Protein AF-A0A935K6J8-F1 (afdb_monomer_lite)

pLDDT: mean 78.69, std 8.82, range [51.66, 89.38]

Foldseek 3Di:
DWEKEKEFEDQAPPPPVPVVVVVVVVVCVVVVYHHPYYHYFHHDPPDPVGPSVVVVVVLCVVAVWDWDDDPDTIIMTTGDDD

Sequence (82 aa):
MNRVIIYARVSTKEQNVDMQLSDLKSYAELRRLNVVEVYIDYASGAKSDRVNYQNYLMMFAKEKPKLYWYGSLIVLLEVLRN

Radius of gyration: 12.41 Å; chains: 1; bounding box: 30×28×26 Å

S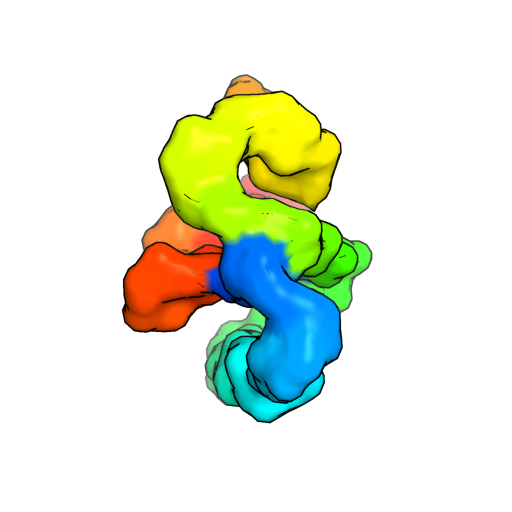econdary structure (DSSP, 8-state):
--EEEEEEEESSTTS-HHHHHHHHHHHHHHTT-EEEEEEEEES-TT-S--HHHHHHHHHHHHS-PEEEEETTTEEEEEE---

Structure (mmCIF, N/CA/C/O backbone):
data_AF-A0A935K6J8-F1
#
_entry.id   AF-A0A935K6J8-F1
#
loop_
_atom_site.group_PDB
_atom_site.id
_atom_site.type_symbol
_atom_site.label_atom_id
_atom_site.label_alt_id
_atom_site.label_comp_id
_atom_site.label_asym_id
_atom_site.label_entity_id
_atom_site.label_seq_id
_atom_site.pdbx_PDB_ins_code
_atom_site.Cartn_x
_atom_site.Cartn_y
_atom_site.Cartn_z
_atom_site.occupancy
_atom_site.B_iso_or_equiv
_atom_site.auth_seq_id
_atom_site.auth_comp_id
_atom_site.auth_asym_id
_atom_site.auth_atom_id
_atom_site.pdbx_PDB_model_num
ATOM 1 N N . MET A 1 1 ? -16.928 -0.429 13.243 1.00 64.88 1 MET A N 1
ATOM 2 C CA . MET A 1 1 ? -15.800 -1.235 12.728 1.00 64.88 1 MET A CA 1
ATOM 3 C C . MET A 1 1 ? -14.913 -0.310 11.918 1.00 64.88 1 MET A C 1
ATOM 5 O O . MET A 1 1 ? -15.454 0.405 11.080 1.00 64.88 1 MET A O 1
ATOM 9 N N . ASN A 1 2 ? -13.612 -0.251 12.204 1.00 81.88 2 ASN A N 1
ATOM 10 C CA . ASN A 1 2 ? -12.731 0.726 11.560 1.00 81.88 2 ASN A CA 1
ATOM 11 C C . ASN A 1 2 ? -12.408 0.263 10.139 1.00 81.88 2 ASN A C 1
ATOM 13 O O . ASN A 1 2 ? -12.155 -0.922 9.911 1.00 81.88 2 ASN A O 1
ATOM 17 N N . ARG A 1 3 ? -12.496 1.186 9.182 1.00 85.00 3 ARG A N 1
ATOM 18 C CA . ARG A 1 3 ? -12.260 0.908 7.765 1.00 85.00 3 ARG A CA 1
ATOM 19 C C . ARG A 1 3 ? -10.782 1.113 7.481 1.00 85.00 3 ARG A C 1
ATOM 21 O O . ARG A 1 3 ? -10.197 2.094 7.933 1.00 85.00 3 ARG A O 1
ATOM 28 N N . VAL A 1 4 ? -10.186 0.198 6.736 1.00 86.69 4 VAL A N 1
ATOM 29 C CA . VAL A 1 4 ? -8.785 0.290 6.341 1.00 86.69 4 VAL A CA 1
ATOM 30 C C . VAL A 1 4 ? -8.623 0.161 4.843 1.00 86.69 4 VAL A C 1
ATOM 32 O O . VAL A 1 4 ? -9.401 -0.510 4.167 1.00 86.69 4 VAL A O 1
ATOM 35 N N . ILE A 1 5 ? -7.572 0.789 4.346 1.00 87.12 5 ILE A N 1
ATOM 36 C CA . ILE A 1 5 ? -7.112 0.672 2.974 1.00 87.12 5 ILE A CA 1
ATOM 37 C C . ILE A 1 5 ? -5.717 0.083 3.017 1.00 87.12 5 ILE A C 1
ATOM 39 O O . ILE A 1 5 ? -4.892 0.452 3.855 1.00 87.12 5 ILE A O 1
ATOM 43 N N . ILE A 1 6 ? -5.457 -0.842 2.109 1.00 87.62 6 ILE A N 1
ATOM 44 C CA . ILE A 1 6 ? -4.126 -1.394 1.918 1.00 87.62 6 ILE A CA 1
ATOM 45 C C . ILE A 1 6 ? -3.494 -0.697 0.724 1.00 87.62 6 ILE A C 1
ATOM 47 O O . ILE A 1 6 ? -4.110 -0.593 -0.331 1.00 87.62 6 ILE A O 1
ATOM 51 N N . TYR A 1 7 ? -2.249 -0.268 0.882 1.00 87.31 7 TYR A N 1
ATOM 52 C CA . TYR A 1 7 ? -1.390 0.091 -0.232 1.00 87.31 7 TYR A CA 1
ATOM 53 C C . TYR A 1 7 ? -0.153 -0.813 -0.220 1.00 87.31 7 TYR A C 1
ATOM 55 O O . TYR A 1 7 ? 0.589 -0.865 0.763 1.00 87.31 7 TYR A O 1
ATOM 63 N N . ALA A 1 8 ? 0.078 -1.520 -1.321 1.00 86.38 8 ALA A N 1
ATOM 64 C CA . ALA A 1 8 ? 1.242 -2.371 -1.521 1.00 86.38 8 ALA A CA 1
ATOM 65 C C . ALA A 1 8 ? 2.018 -1.937 -2.768 1.00 86.38 8 ALA A C 1
ATOM 67 O O . ALA A 1 8 ? 1.450 -1.462 -3.753 1.00 86.38 8 ALA A O 1
ATOM 68 N N . ARG A 1 9 ? 3.338 -2.123 -2.743 1.00 85.25 9 ARG A N 1
ATOM 69 C CA . ARG A 1 9 ? 4.199 -1.869 -3.898 1.00 85.25 9 ARG A CA 1
ATOM 70 C C . ARG A 1 9 ? 5.160 -3.022 -4.118 1.00 85.25 9 ARG A C 1
ATOM 72 O O . ARG A 1 9 ? 5.868 -3.424 -3.204 1.00 85.25 9 ARG A O 1
ATOM 79 N N . VAL A 1 10 ? 5.316 -3.430 -5.367 1.00 82.62 10 VAL A N 1
ATOM 80 C CA . VAL A 1 10 ? 6.451 -4.244 -5.808 1.00 82.62 10 VAL A CA 1
ATOM 81 C C . VAL A 1 10 ? 7.201 -3.547 -6.933 1.00 82.62 10 VAL A C 1
ATOM 83 O O . VAL A 1 10 ? 6.648 -2.745 -7.679 1.00 82.62 10 VAL A O 1
ATOM 86 N N . SER A 1 11 ? 8.505 -3.786 -7.011 1.00 79.12 11 SER A N 1
ATOM 87 C CA . SER A 1 11 ? 9.375 -3.202 -8.033 1.00 79.12 11 SER A CA 1
ATOM 88 C C . SER A 1 11 ? 9.236 -3.907 -9.385 1.00 79.12 11 SER A C 1
ATOM 90 O O . SER A 1 11 ? 9.395 -3.245 -10.408 1.00 79.12 11 SER A O 1
ATOM 92 N N . THR A 1 12 ? 8.928 -5.208 -9.402 1.00 73.56 12 THR A N 1
ATOM 93 C CA . THR A 1 12 ? 8.674 -5.983 -10.629 1.00 73.56 12 THR A CA 1
ATOM 94 C C . THR A 1 12 ? 7.423 -6.851 -10.492 1.00 73.56 12 THR A C 1
ATOM 96 O O . THR A 1 12 ? 6.952 -7.108 -9.384 1.00 73.56 12 THR A O 1
ATOM 99 N N . LYS A 1 13 ? 6.861 -7.291 -11.624 1.00 66.50 13 LYS A N 1
ATOM 100 C CA . LYS A 1 13 ? 5.680 -8.169 -11.647 1.00 66.50 13 LYS A CA 1
ATOM 101 C C . LYS A 1 13 ? 5.984 -9.601 -11.206 1.00 66.50 13 LYS A C 1
ATOM 103 O O . LYS A 1 13 ? 5.058 -10.293 -10.806 1.00 66.50 13 LYS A O 1
ATOM 108 N N . GLU A 1 14 ? 7.246 -10.039 -11.254 1.00 68.44 14 GLU A N 1
ATOM 109 C CA . GLU A 1 14 ? 7.625 -11.372 -10.760 1.00 68.44 14 GLU A CA 1
ATOM 110 C C . GLU A 1 14 ? 7.698 -11.439 -9.227 1.00 68.44 14 GLU A C 1
ATOM 112 O O . GLU A 1 14 ? 7.742 -12.527 -8.655 1.00 68.44 14 GLU A O 1
ATOM 117 N N . GLN A 1 15 ? 7.712 -10.293 -8.538 1.00 66.62 15 GL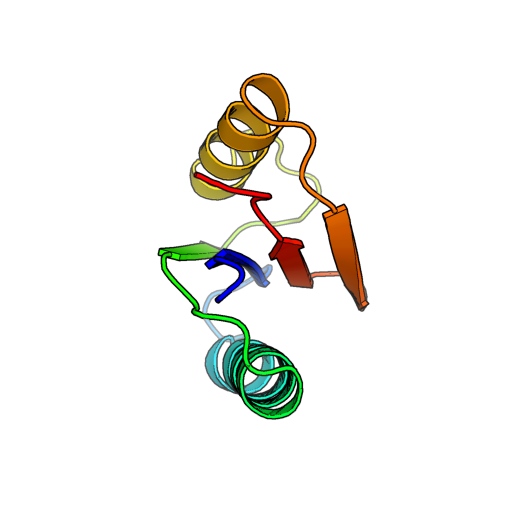N A N 1
ATOM 118 C CA . GLN A 1 15 ? 7.660 -10.273 -7.081 1.00 66.62 15 GLN A CA 1
ATOM 119 C C . GLN A 1 15 ? 6.254 -10.644 -6.606 1.00 66.62 15 GLN A C 1
ATOM 121 O O . GLN A 1 15 ? 5.261 -10.049 -7.024 1.00 66.62 15 GLN A O 1
ATOM 126 N N . ASN A 1 16 ? 6.180 -11.619 -5.700 1.00 71.69 16 ASN A N 1
ATOM 127 C CA . ASN A 1 16 ? 4.917 -12.140 -5.195 1.00 71.69 16 ASN A CA 1
ATOM 128 C C . ASN A 1 16 ? 4.242 -11.122 -4.255 1.00 71.69 16 ASN A C 1
ATOM 130 O O . ASN A 1 16 ? 4.535 -11.048 -3.060 1.00 71.69 16 ASN A O 1
ATOM 134 N N . VAL A 1 17 ? 3.347 -10.323 -4.835 1.00 74.88 17 VAL A N 1
ATOM 135 C CA . VAL A 1 17 ? 2.497 -9.357 -4.128 1.00 74.88 17 VAL A CA 1
ATOM 136 C C . VAL A 1 17 ? 1.483 -10.063 -3.226 1.00 74.88 17 VAL A C 1
ATOM 138 O O . VAL A 1 17 ? 1.105 -9.521 -2.191 1.00 74.88 17 VAL A O 1
ATOM 141 N N . ASP A 1 18 ? 1.073 -11.281 -3.580 1.00 77.56 18 ASP A N 1
ATOM 142 C CA . ASP A 1 18 ? -0.006 -11.996 -2.900 1.00 77.56 18 ASP A CA 1
ATOM 143 C C . ASP A 1 18 ? 0.388 -12.405 -1.482 1.00 77.56 18 ASP A C 1
ATOM 145 O O . ASP A 1 18 ? -0.413 -12.243 -0.563 1.00 77.56 18 ASP A O 1
ATOM 149 N N . MET A 1 19 ? 1.637 -12.840 -1.269 1.00 76.19 19 MET A N 1
ATOM 150 C CA . MET A 1 19 ? 2.152 -13.101 0.084 1.00 76.19 19 MET A CA 1
ATOM 151 C C . MET A 1 19 ? 2.138 -11.832 0.944 1.00 76.19 19 MET A C 1
ATOM 153 O O . MET A 1 19 ? 1.635 -11.845 2.063 1.00 76.19 19 MET A O 1
ATOM 157 N N . GLN A 1 20 ? 2.606 -10.710 0.391 1.00 74.31 20 GLN A N 1
ATOM 158 C CA . GLN A 1 20 ? 2.638 -9.423 1.094 1.00 74.31 20 GLN A CA 1
ATOM 159 C C . GLN A 1 20 ? 1.232 -8.925 1.459 1.00 74.31 20 GLN A C 1
ATOM 161 O O . GLN A 1 20 ? 1.003 -8.396 2.548 1.00 74.31 20 GLN A O 1
ATOM 166 N N . LEU A 1 21 ? 0.271 -9.108 0.552 1.00 83.75 21 LEU A N 1
ATOM 167 C CA . LEU A 1 21 ? -1.129 -8.779 0.799 1.00 83.75 21 LEU A CA 1
ATOM 168 C C . LEU A 1 21 ? -1.778 -9.731 1.805 1.00 83.75 21 LEU A C 1
ATOM 170 O O . LEU A 1 21 ? -2.623 -9.290 2.584 1.00 83.75 21 LEU A O 1
ATOM 174 N N . SER A 1 22 ? -1.406 -11.011 1.793 1.00 85.94 22 SER A N 1
ATOM 175 C CA . SER A 1 22 ? -1.920 -12.016 2.725 1.00 85.94 22 SER A CA 1
ATOM 176 C C . SER A 1 22 ? -1.583 -11.654 4.170 1.00 85.94 22 SER A C 1
ATOM 178 O O . SER A 1 22 ? -2.472 -11.668 5.026 1.00 85.94 22 SER A O 1
ATOM 180 N N . ASP A 1 23 ? -0.343 -11.240 4.437 1.00 83.94 23 ASP A N 1
ATOM 181 C CA . ASP A 1 23 ? 0.092 -10.839 5.780 1.00 83.94 23 ASP A CA 1
ATOM 182 C C . ASP A 1 23 ? -0.686 -9.620 6.287 1.00 83.94 23 ASP A C 1
ATOM 184 O O . ASP A 1 23 ? -1.162 -9.591 7.425 1.00 83.94 23 ASP A O 1
ATOM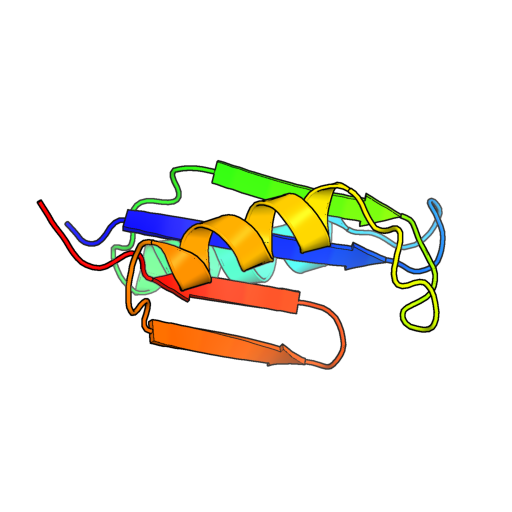 188 N N . LEU A 1 24 ? -0.897 -8.624 5.423 1.00 84.31 24 LEU A N 1
ATOM 189 C CA . LEU A 1 24 ? -1.685 -7.445 5.771 1.00 84.31 24 LEU A CA 1
ATOM 190 C C . LEU A 1 24 ? -3.162 -7.741 6.003 1.00 84.31 24 LEU A C 1
ATOM 192 O O . LEU A 1 24 ? -3.761 -7.176 6.919 1.00 84.31 24 LEU A O 1
ATOM 196 N N . LYS A 1 25 ? -3.764 -8.580 5.157 1.00 86.94 25 LYS A N 1
ATOM 197 C CA . LYS A 1 25 ? -5.161 -8.989 5.317 1.00 86.94 25 LYS A CA 1
ATOM 198 C C . LYS A 1 25 ? -5.335 -9.757 6.621 1.00 86.94 25 LYS A C 1
ATOM 200 O O . LYS A 1 25 ? -6.250 -9.442 7.374 1.00 86.94 25 LYS A O 1
ATOM 205 N N . SER A 1 26 ? -4.400 -10.654 6.933 1.00 88.50 26 SER A N 1
ATOM 206 C CA . SER A 1 26 ? -4.361 -11.380 8.206 1.00 88.50 26 SER A CA 1
ATOM 207 C C . SER A 1 26 ? -4.221 -10.417 9.388 1.00 88.50 26 SER A C 1
ATOM 209 O O . SER A 1 26 ? -4.954 -10.519 10.368 1.00 88.50 26 SER A O 1
ATOM 211 N N . TYR A 1 27 ? -3.337 -9.419 9.291 1.00 85.62 27 TYR A N 1
ATOM 212 C CA . TYR A 1 27 ? -3.214 -8.382 10.317 1.00 85.62 27 TYR A CA 1
ATOM 213 C C . TYR A 1 27 ? -4.518 -7.586 10.490 1.00 85.62 27 TYR A C 1
ATOM 215 O O . TYR A 1 27 ? -4.952 -7.353 11.620 1.00 85.62 27 TYR A O 1
ATOM 223 N N . ALA A 1 28 ? -5.159 -7.176 9.392 1.00 87.00 28 ALA A N 1
ATOM 224 C CA . ALA A 1 28 ? -6.427 -6.457 9.429 1.00 87.00 28 ALA A CA 1
ATOM 225 C C . ALA A 1 28 ? -7.533 -7.303 10.077 1.00 87.00 28 ALA A C 1
ATOM 227 O O . ALA A 1 28 ? -8.238 -6.810 10.959 1.00 87.00 28 ALA A O 1
ATOM 228 N N . GLU A 1 29 ? -7.627 -8.582 9.720 1.00 89.25 29 GLU A N 1
ATOM 229 C CA . GLU A 1 29 ? -8.573 -9.539 10.293 1.00 89.25 29 GLU A CA 1
ATOM 230 C C . GLU A 1 29 ? -8.360 -9.719 11.804 1.00 89.25 29 GLU A C 1
ATOM 232 O O . GLU A 1 29 ? -9.293 -9.523 12.587 1.00 89.25 29 GLU A O 1
ATOM 237 N N . LEU A 1 30 ? -7.119 -9.971 12.238 1.00 89.38 30 LEU A N 1
ATOM 238 C CA . LEU A 1 30 ? -6.755 -10.102 13.657 1.00 89.38 30 LEU A CA 1
ATOM 239 C C . LEU A 1 30 ? -7.101 -8.847 14.472 1.00 89.38 30 LEU A C 1
ATOM 241 O O . LEU A 1 30 ? -7.400 -8.927 15.666 1.00 89.38 30 LEU A O 1
ATOM 245 N N . ARG A 1 31 ? -7.068 -7.675 13.834 1.00 86.31 31 ARG A N 1
ATOM 246 C CA . ARG A 1 31 ? -7.421 -6.382 14.434 1.00 86.31 31 ARG A CA 1
ATOM 247 C C . ARG A 1 31 ? -8.892 -5.997 14.242 1.00 86.31 31 ARG A C 1
ATOM 249 O O . ARG A 1 31 ? -9.281 -4.923 14.699 1.00 86.31 31 ARG A O 1
ATOM 256 N N . ARG A 1 32 ? -9.711 -6.850 13.611 1.00 88.31 32 ARG A N 1
ATOM 257 C CA . ARG A 1 32 ? -11.123 -6.585 13.266 1.00 88.31 32 ARG A CA 1
ATOM 258 C C . ARG A 1 32 ? -11.302 -5.296 12.457 1.00 88.31 32 ARG A C 1
ATOM 260 O O . ARG A 1 32 ? -12.230 -4.515 12.684 1.00 88.31 32 ARG A O 1
ATOM 267 N N . LEU A 1 33 ? -10.378 -5.056 11.537 1.00 87.44 33 LEU A N 1
ATOM 268 C CA . LEU A 1 33 ? -10.403 -3.943 10.601 1.00 87.44 33 LEU A CA 1
ATOM 269 C C . LEU A 1 33 ? -11.107 -4.391 9.317 1.00 87.44 33 LEU A C 1
ATOM 271 O O . LEU A 1 33 ? -10.869 -5.486 8.815 1.00 87.44 33 LEU A O 1
ATOM 275 N N . ASN A 1 34 ? -11.975 -3.538 8.778 1.00 88.88 34 ASN A N 1
ATOM 276 C CA . ASN A 1 34 ? -12.672 -3.804 7.525 1.00 88.88 34 ASN A CA 1
ATOM 277 C C . ASN A 1 34 ? -11.842 -3.264 6.358 1.00 88.88 34 ASN A C 1
ATOM 279 O O . ASN A 1 34 ? -11.776 -2.047 6.180 1.00 88.88 34 ASN A O 1
ATOM 283 N N . VAL A 1 35 ? -11.205 -4.142 5.583 1.00 88.94 35 VAL A N 1
ATOM 284 C CA . VAL A 1 35 ? -10.472 -3.746 4.374 1.00 88.94 35 VAL A CA 1
ATOM 285 C C . VAL A 1 35 ? -11.478 -3.344 3.303 1.00 88.94 35 VAL A C 1
ATOM 287 O O . VAL A 1 35 ? -12.218 -4.185 2.803 1.00 88.94 35 VAL A O 1
ATOM 290 N N . VAL A 1 36 ? -11.515 -2.058 2.960 1.00 89.19 36 VAL A N 1
ATOM 291 C CA . VAL A 1 36 ? -12.492 -1.517 1.999 1.00 89.19 36 VAL A CA 1
ATOM 292 C C . VAL A 1 36 ? -11.910 -1.273 0.619 1.00 89.19 36 VAL A C 1
ATOM 294 O O . VAL A 1 36 ? -12.673 -1.158 -0.329 1.00 89.19 36 VAL A O 1
ATOM 297 N N . GLU A 1 37 ? -10.584 -1.194 0.511 1.00 88.00 37 GLU A N 1
ATOM 298 C CA . GLU A 1 37 ? -9.887 -0.944 -0.747 1.00 88.00 37 GLU A CA 1
ATOM 299 C C . GLU A 1 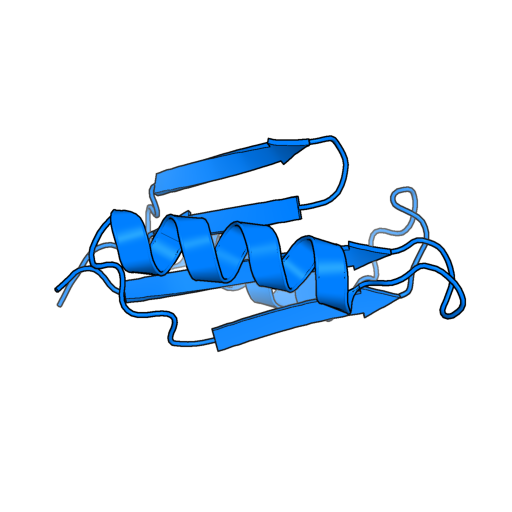37 ? -8.450 -1.480 -0.673 1.00 88.00 37 GLU A C 1
ATOM 301 O O . GLU A 1 37 ? -7.825 -1.467 0.398 1.00 88.00 37 GLU A O 1
ATOM 306 N N . VAL A 1 38 ? -7.924 -1.953 -1.805 1.00 88.00 38 VAL A N 1
ATOM 307 C CA . VAL A 1 38 ? -6.549 -2.456 -1.924 1.00 88.00 38 VAL A CA 1
ATOM 308 C C . VAL A 1 38 ? -5.906 -1.867 -3.175 1.00 88.00 38 VAL A C 1
ATOM 310 O O . VAL A 1 38 ? -6.291 -2.176 -4.298 1.00 88.00 38 VAL A O 1
ATOM 313 N N . TYR A 1 39 ? -4.878 -1.057 -2.970 1.00 87.81 39 TYR A N 1
ATOM 314 C CA . TYR A 1 39 ? -4.097 -0.407 -4.010 1.00 87.81 39 TYR A CA 1
ATOM 315 C C . TYR A 1 39 ? -2.744 -1.098 -4.180 1.00 87.81 39 TYR A C 1
ATOM 317 O O . TYR A 1 39 ? -2.056 -1.371 -3.196 1.00 87.81 39 TYR A O 1
ATOM 325 N N . ILE A 1 40 ? -2.346 -1.373 -5.425 1.00 87.25 40 ILE A N 1
ATOM 326 C CA . ILE A 1 40 ? -1.106 -2.100 -5.730 1.00 87.25 40 ILE A CA 1
ATOM 327 C C . ILE A 1 40 ? -0.346 -1.391 -6.848 1.00 87.25 40 ILE A C 1
ATOM 329 O O . ILE A 1 40 ? -0.869 -1.243 -7.950 1.00 87.25 40 ILE A O 1
ATOM 333 N N . ASP A 1 41 ? 0.899 -0.991 -6.602 1.00 87.00 41 ASP A N 1
ATOM 334 C CA . ASP A 1 41 ? 1.786 -0.463 -7.645 1.00 87.00 41 ASP A CA 1
ATOM 335 C C . ASP A 1 41 ? 2.889 -1.458 -8.026 1.00 87.00 41 ASP A C 1
ATOM 337 O O . ASP A 1 41 ? 3.602 -1.981 -7.168 1.00 87.00 41 ASP A O 1
ATOM 341 N N . TYR A 1 42 ? 3.086 -1.634 -9.335 1.00 86.44 42 TYR A N 1
ATOM 342 C CA . TYR A 1 42 ? 4.214 -2.363 -9.925 1.00 86.44 42 TYR A CA 1
ATOM 343 C C . TYR A 1 42 ? 5.215 -1.361 -10.496 1.00 86.44 42 TYR A C 1
ATOM 345 O O . TYR A 1 42 ? 5.236 -1.072 -11.693 1.00 86.44 42 TYR A O 1
ATOM 353 N N . ALA A 1 43 ? 6.006 -0.761 -9.618 1.00 84.69 43 ALA A N 1
ATOM 354 C CA . ALA A 1 43 ? 6.941 0.293 -9.973 1.00 84.69 43 ALA A CA 1
ATOM 355 C C . ALA A 1 43 ? 8.055 0.396 -8.936 1.00 84.69 43 ALA A C 1
ATOM 357 O O . ALA A 1 43 ? 7.846 0.118 -7.757 1.00 84.69 43 ALA A O 1
ATOM 358 N N . SER A 1 44 ? 9.231 0.871 -9.355 1.00 82.00 44 SER A N 1
ATOM 359 C CA . SER A 1 44 ? 10.310 1.248 -8.435 1.00 82.00 44 SER A CA 1
ATO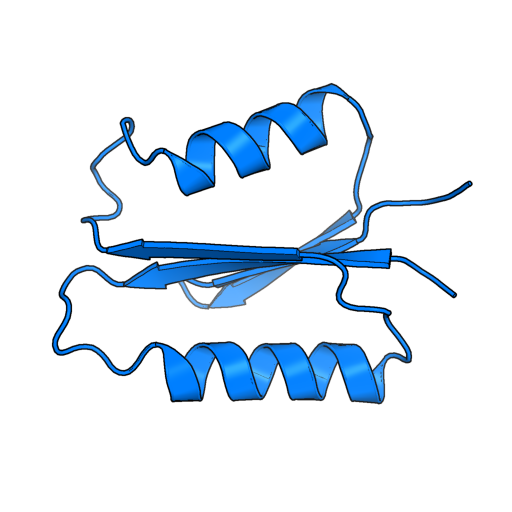M 360 C C . SER A 1 44 ? 9.842 2.298 -7.421 1.00 82.00 44 SER A C 1
ATOM 362 O O . SER A 1 44 ? 9.076 3.201 -7.752 1.00 82.00 44 SER A O 1
ATOM 364 N N . GLY A 1 45 ? 10.351 2.222 -6.189 1.00 76.31 45 GLY A N 1
ATOM 365 C CA . GLY A 1 45 ? 10.068 3.214 -5.146 1.00 76.31 45 GLY A CA 1
ATOM 366 C C . GLY A 1 45 ? 10.575 4.620 -5.484 1.00 76.31 45 GLY A C 1
ATOM 367 O O . GLY A 1 45 ? 10.026 5.593 -4.976 1.00 76.31 45 GLY A O 1
ATOM 368 N N . ALA A 1 46 ? 11.562 4.729 -6.381 1.00 81.31 46 ALA A N 1
ATOM 369 C CA . ALA A 1 46 ? 12.088 6.007 -6.863 1.00 81.31 46 ALA A CA 1
ATOM 370 C C . ALA A 1 46 ? 11.105 6.761 -7.777 1.00 81.31 46 ALA A C 1
ATOM 372 O O . ALA A 1 46 ? 11.262 7.958 -7.996 1.00 81.31 46 ALA A O 1
ATOM 373 N N . LYS A 1 47 ? 10.093 6.071 -8.317 1.00 82.31 47 LYS A N 1
ATOM 374 C CA . LYS A 1 47 ? 9.075 6.683 -9.167 1.00 82.31 47 LYS A CA 1
ATOM 375 C C . LYS A 1 47 ? 8.024 7.393 -8.320 1.00 82.31 47 LYS A C 1
ATOM 377 O O . LYS A 1 47 ? 7.500 6.818 -7.364 1.00 82.31 47 LYS A O 1
ATOM 382 N N . SER A 1 48 ? 7.706 8.634 -8.665 1.00 77.94 48 SER A N 1
ATOM 383 C CA . SER A 1 48 ? 6.665 9.435 -8.008 1.00 77.94 48 SER A CA 1
ATOM 384 C C . SER A 1 48 ? 5.323 9.394 -8.747 1.00 77.94 48 SER A C 1
ATOM 386 O O . SER A 1 48 ? 4.293 9.647 -8.132 1.00 77.94 48 SER A O 1
ATOM 388 N N . ASP A 1 49 ? 5.306 8.995 -10.019 1.00 83.00 49 ASP A N 1
ATOM 389 C CA . ASP A 1 49 ? 4.135 8.887 -10.908 1.00 83.00 49 ASP A CA 1
ATOM 390 C C . ASP A 1 49 ? 3.287 7.620 -10.677 1.00 83.00 49 ASP A C 1
ATOM 392 O O . ASP A 1 49 ? 2.464 7.227 -11.501 1.00 83.00 49 ASP A O 1
ATOM 396 N N . ARG A 1 50 ? 3.476 6.977 -9.526 1.00 87.50 50 ARG A N 1
ATOM 397 C CA . ARG A 1 50 ? 2.736 5.800 -9.077 1.00 87.50 50 ARG A CA 1
ATOM 398 C C . ARG A 1 50 ? 1.266 6.142 -8.836 1.00 87.50 50 ARG A C 1
ATOM 400 O O . ARG A 1 50 ? 0.934 6.754 -7.825 1.00 87.50 50 ARG A O 1
ATOM 407 N N . VAL A 1 51 ? 0.394 5.754 -9.765 1.00 87.50 51 VAL A N 1
ATOM 408 C CA . VAL A 1 51 ? -1.033 6.124 -9.769 1.00 87.50 51 VAL A CA 1
ATOM 409 C C . VAL A 1 51 ? -1.723 5.734 -8.463 1.00 87.50 51 VAL A C 1
ATOM 411 O O . VAL A 1 51 ? -2.433 6.542 -7.866 1.00 87.50 51 VAL A O 1
ATOM 414 N N . ASN A 1 52 ? -1.473 4.519 -7.981 1.00 88.50 52 ASN A N 1
ATOM 415 C CA . ASN A 1 52 ? -2.110 4.018 -6.771 1.00 88.50 52 ASN A CA 1
ATOM 416 C C . ASN A 1 52 ? -1.551 4.688 -5.510 1.00 88.50 52 ASN A C 1
ATOM 418 O O . ASN A 1 52 ? -2.312 4.992 -4.594 1.00 88.50 52 ASN A O 1
ATOM 422 N N . TYR A 1 53 ? -0.259 5.018 -5.494 1.00 84.31 53 TYR A N 1
ATOM 423 C CA . TYR A 1 53 ? 0.337 5.849 -4.450 1.00 84.31 53 TYR A CA 1
ATOM 424 C C . TYR A 1 53 ? -0.252 7.267 -4.422 1.00 84.31 53 TYR A C 1
ATOM 426 O O . TYR A 1 53 ? -0.513 7.795 -3.344 1.00 84.31 53 TYR A O 1
ATOM 434 N N . GLN A 1 54 ? -0.506 7.878 -5.583 1.00 85.75 54 GLN A N 1
ATOM 435 C CA . GLN A 1 54 ? -1.141 9.198 -5.667 1.00 85.75 54 GLN A CA 1
ATOM 436 C C . GLN A 1 54 ? -2.584 9.159 -5.148 1.00 85.75 54 GLN A C 1
ATOM 438 O O . GLN A 1 54 ? -2.955 9.984 -4.313 1.00 85.75 54 GLN A O 1
ATOM 443 N N . ASN A 1 55 ? -3.368 8.157 -5.557 1.00 82.88 55 ASN A N 1
ATOM 444 C CA . ASN A 1 55 ? -4.724 7.945 -5.041 1.00 82.88 55 ASN A CA 1
ATOM 445 C C . ASN A 1 55 ? -4.715 7.750 -3.520 1.00 82.88 55 ASN A C 1
ATOM 447 O O . ASN A 1 55 ? -5.479 8.403 -2.808 1.00 82.88 55 ASN A O 1
ATOM 451 N N . TYR A 1 56 ? -3.793 6.918 -3.025 1.00 79.62 56 TYR A N 1
ATOM 452 C CA . TYR A 1 56 ? -3.543 6.723 -1.601 1.00 79.62 56 TYR A CA 1
ATOM 453 C C . TYR A 1 56 ? -3.268 8.065 -0.904 1.00 79.62 56 TYR A C 1
ATOM 455 O O . TYR A 1 56 ? -3.997 8.403 0.023 1.00 79.62 56 TYR A O 1
ATOM 463 N N . LEU A 1 57 ? -2.317 8.881 -1.379 1.00 79.19 57 LEU A N 1
ATOM 464 C CA . LEU A 1 57 ? -1.981 10.182 -0.779 1.00 79.19 57 LEU A CA 1
ATOM 465 C C . LEU A 1 57 ? -3.160 11.166 -0.773 1.00 79.19 57 LEU A C 1
ATOM 467 O O . LEU A 1 57 ? -3.368 11.865 0.220 1.00 79.19 57 LEU A O 1
ATOM 471 N N . MET A 1 58 ? -3.963 11.206 -1.839 1.00 77.69 58 MET A N 1
ATOM 472 C CA . MET A 1 58 ? -5.154 12.062 -1.895 1.00 77.69 58 MET A CA 1
ATOM 473 C C . MET A 1 58 ? -6.182 11.705 -0.812 1.00 77.69 58 MET A C 1
ATOM 475 O O . MET A 1 58 ? -6.907 12.588 -0.350 1.00 77.69 58 MET A O 1
ATOM 479 N N . MET A 1 59 ? -6.235 10.449 -0.358 1.00 72.38 59 MET A N 1
ATOM 480 C CA . MET A 1 59 ? -7.096 10.060 0.763 1.00 72.38 59 MET A CA 1
ATOM 481 C C . MET A 1 59 ? -6.578 10.578 2.115 1.00 72.38 59 MET A C 1
ATOM 483 O O . MET A 1 59 ? -7.388 11.000 2.937 1.00 72.38 59 MET A O 1
ATOM 487 N N . PHE A 1 60 ? -5.255 10.657 2.325 1.00 69.06 60 PHE A N 1
ATOM 488 C CA . PHE A 1 60 ? -4.663 11.314 3.515 1.00 69.06 60 PHE A CA 1
ATOM 489 C C . PHE A 1 60 ? -4.842 12.822 3.518 1.00 69.06 60 PHE A C 1
ATOM 491 O O . PHE A 1 60 ? -4.764 13.452 4.565 1.00 69.06 60 PHE A O 1
ATOM 498 N N . ALA A 1 61 ? -4.992 13.439 2.350 1.00 69.31 61 ALA A N 1
ATOM 499 C CA . ALA A 1 61 ? -5.269 14.866 2.313 1.00 69.31 61 ALA A CA 1
ATOM 500 C C . ALA A 1 61 ? -6.691 15.163 2.820 1.00 69.31 61 ALA A C 1
ATOM 502 O O . ALA A 1 61 ? -6.937 16.234 3.371 1.00 69.31 61 ALA A O 1
ATOM 503 N N . LYS A 1 62 ? -7.624 14.219 2.632 1.00 68.44 62 LYS A N 1
ATOM 504 C CA . LYS A 1 62 ? -9.035 14.370 3.014 1.00 68.44 62 LYS A CA 1
ATOM 505 C C . LYS A 1 62 ? -9.307 13.976 4.458 1.00 68.44 62 LYS A C 1
ATOM 507 O O . LYS A 1 62 ? -10.078 14.650 5.132 1.00 68.44 62 LYS A O 1
ATOM 512 N N . GLU A 1 63 ? -8.675 12.913 4.933 1.00 69.00 63 GLU A N 1
ATOM 513 C CA . GLU A 1 63 ? -8.837 12.431 6.303 1.00 69.00 63 GLU A CA 1
ATOM 514 C C . GLU A 1 63 ? -7.498 12.437 7.032 1.00 69.00 63 GLU A C 1
ATOM 516 O O . GLU A 1 63 ? -6.458 12.488 6.394 1.00 69.00 63 GLU A O 1
ATOM 521 N N . LYS A 1 64 ? -7.478 12.378 8.367 1.00 71.19 64 LYS A N 1
ATOM 522 C CA . LYS A 1 64 ? -6.234 12.190 9.141 1.00 71.19 64 LYS A CA 1
ATOM 523 C C . LYS A 1 64 ? -6.103 10.723 9.555 1.00 71.19 64 LYS A C 1
ATOM 525 O O . LYS A 1 64 ? -6.304 10.405 10.730 1.00 71.19 64 LYS A O 1
ATOM 530 N N . PRO A 1 65 ? -5.850 9.808 8.610 1.00 72.12 65 PRO A N 1
ATOM 531 C CA . PRO A 1 65 ? -5.863 8.394 8.894 1.00 72.12 65 PRO A CA 1
ATOM 532 C C . PRO A 1 65 ? -4.637 7.995 9.718 1.00 72.12 65 PRO A C 1
ATOM 534 O O . PRO A 1 65 ? -3.580 8.636 9.680 1.00 72.12 65 PRO A O 1
ATOM 537 N N . LYS A 1 66 ? -4.774 6.905 10.469 1.00 75.06 66 LYS A N 1
ATOM 538 C CA . LYS A 1 66 ? -3.670 6.358 11.250 1.00 75.06 66 LYS A CA 1
ATOM 539 C C . LYS A 1 66 ? -2.857 5.406 10.380 1.00 75.06 66 LYS A C 1
ATOM 541 O O . LYS A 1 66 ? -3.374 4.413 9.872 1.00 75.06 66 LYS A O 1
ATOM 546 N N . LEU A 1 67 ? -1.582 5.738 10.209 1.00 74.00 67 LEU A N 1
ATOM 547 C CA . LEU A 1 67 ? -0.658 5.006 9.357 1.00 74.00 67 LEU A CA 1
ATOM 548 C C . LEU A 1 67 ? -0.004 3.848 10.115 1.00 74.00 67 LEU A C 1
ATOM 550 O O . LEU A 1 67 ? 0.608 4.064 11.162 1.00 74.00 67 LEU A O 1
ATOM 554 N N . TYR A 1 68 ? -0.064 2.647 9.545 1.00 72.44 68 TYR A N 1
ATOM 555 C CA . TYR A 1 68 ? 0.718 1.498 9.989 1.00 72.44 68 TYR A CA 1
ATOM 556 C C . TYR A 1 68 ? 1.621 1.031 8.851 1.00 72.44 68 TYR A C 1
ATOM 558 O O . TYR A 1 68 ? 1.177 0.756 7.737 1.00 72.44 68 TYR A O 1
ATOM 566 N N . TRP A 1 69 ? 2.912 0.944 9.140 1.00 70.81 69 TRP A N 1
ATOM 567 C CA . TRP A 1 69 ? 3.924 0.545 8.174 1.00 70.81 69 TRP A CA 1
ATOM 568 C C . TRP A 1 69 ? 4.371 -0.890 8.443 1.00 70.81 69 TRP A C 1
ATOM 570 O O . TRP A 1 69 ? 4.656 -1.235 9.592 1.00 70.81 69 TRP A O 1
ATOM 580 N N . TYR A 1 70 ? 4.435 -1.717 7.398 1.00 64.00 70 TYR A N 1
ATOM 581 C CA . TYR A 1 70 ? 4.864 -3.111 7.492 1.00 64.00 70 TYR A CA 1
ATOM 582 C C . TYR A 1 70 ? 5.989 -3.383 6.487 1.00 64.00 70 TYR A C 1
ATOM 584 O O . TYR A 1 70 ? 5.764 -3.778 5.349 1.00 64.00 70 TYR A O 1
ATOM 592 N N . GLY A 1 71 ? 7.234 -3.147 6.900 1.00 67.38 71 GLY A N 1
ATOM 593 C CA . GLY A 1 71 ? 8.393 -3.319 6.024 1.00 67.38 71 GLY A CA 1
ATOM 594 C C . GLY A 1 71 ? 8.459 -2.293 4.885 1.00 67.38 71 GLY A C 1
ATOM 595 O O . GLY A 1 71 ? 7.600 -1.433 4.724 1.00 67.38 71 GLY A O 1
ATOM 596 N N . SER A 1 72 ? 9.509 -2.378 4.066 1.00 63.03 72 SER A N 1
ATOM 597 C CA . SER A 1 72 ? 9.940 -1.309 3.149 1.00 63.03 72 SER A CA 1
ATOM 598 C C . SER A 1 72 ? 8.921 -0.873 2.087 1.00 63.03 72 SER A C 1
ATOM 600 O O . SER A 1 72 ? 9.117 0.163 1.453 1.00 63.03 72 SER A O 1
ATOM 602 N N . LEU A 1 73 ? 7.878 -1.670 1.844 1.00 65.25 73 LEU A N 1
ATOM 603 C CA . LEU A 1 73 ? 7.071 -1.621 0.623 1.00 65.25 73 LEU A CA 1
ATOM 604 C C . LEU A 1 73 ? 5.559 -1.598 0.846 1.00 65.25 73 LEU A C 1
ATOM 606 O O . LEU A 1 73 ? 4.811 -1.421 -0.117 1.00 65.25 73 LEU A O 1
ATOM 610 N N . ILE A 1 74 ? 5.116 -1.805 2.083 1.00 66.62 74 ILE A N 1
ATOM 611 C CA . ILE A 1 74 ? 3.739 -2.177 2.366 1.00 66.62 74 ILE A CA 1
ATOM 612 C C . ILE A 1 74 ? 3.193 -1.302 3.485 1.00 66.62 74 ILE A C 1
ATOM 614 O O . ILE A 1 74 ? 3.825 -1.090 4.524 1.00 66.62 74 ILE A O 1
ATOM 618 N N . VAL A 1 75 ? 1.990 -0.792 3.258 1.00 73.94 75 VAL A N 1
ATOM 619 C CA . VAL A 1 75 ? 1.342 0.151 4.150 1.00 73.94 75 VAL A CA 1
ATOM 620 C C . VAL A 1 75 ? -0.112 -0.243 4.363 1.00 73.94 75 VAL A C 1
ATOM 622 O O . VAL A 1 75 ? -0.873 -0.427 3.414 1.00 73.94 75 VAL A O 1
ATOM 625 N N . LEU A 1 76 ? -0.507 -0.310 5.631 1.00 70.88 76 LEU A N 1
AT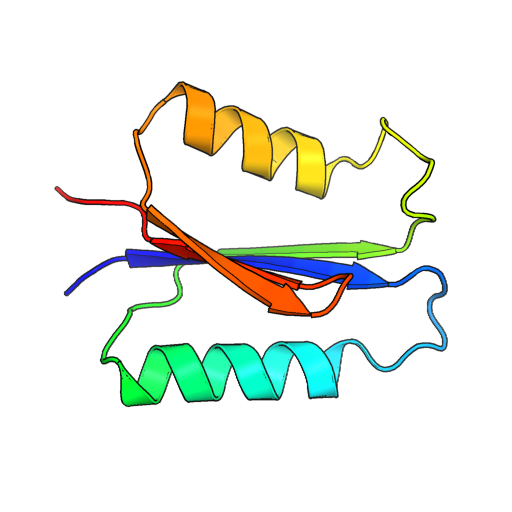OM 626 C CA . LEU A 1 76 ? -1.899 -0.395 6.037 1.00 70.88 76 LEU A CA 1
ATOM 627 C C . LEU A 1 76 ? -2.338 0.951 6.590 1.00 70.88 76 LEU A C 1
ATOM 629 O O . LEU A 1 76 ? -1.703 1.526 7.476 1.00 70.88 76 LEU A O 1
ATOM 633 N N . LEU A 1 77 ? -3.469 1.424 6.097 1.00 73.69 77 LEU A N 1
ATOM 634 C CA . LEU A 1 77 ? -4.026 2.691 6.499 1.00 73.69 77 LEU A CA 1
ATOM 635 C C . LEU A 1 77 ? -5.377 2.527 7.165 1.00 73.69 77 LEU A C 1
ATOM 637 O O . LEU A 1 77 ? -6.282 1.965 6.569 1.00 73.69 77 LEU A O 1
ATOM 641 N N . GLU A 1 78 ? -5.545 3.100 8.348 1.00 73.06 78 GLU A N 1
ATOM 642 C CA . GLU A 1 78 ? -6.831 3.170 9.032 1.00 73.06 78 GLU A CA 1
ATOM 643 C C . GLU A 1 78 ? -7.515 4.510 8.764 1.00 73.06 78 GLU A C 1
ATOM 645 O O . GLU A 1 78 ? -7.094 5.548 9.275 1.00 73.06 78 GLU A O 1
ATOM 650 N N . VAL A 1 79 ? -8.573 4.475 7.953 1.00 75.88 79 VAL A N 1
ATOM 651 C CA . VAL A 1 79 ? -9.428 5.625 7.650 1.00 75.88 79 VAL A CA 1
ATOM 652 C C . VAL A 1 79 ? -10.450 5.742 8.783 1.00 75.88 79 VAL A C 1
ATOM 654 O O . VAL A 1 79 ? -11.325 4.884 8.961 1.00 75.88 79 VAL A O 1
ATOM 657 N N . LEU A 1 80 ? -10.273 6.760 9.629 1.00 62.84 80 LEU A N 1
ATOM 658 C CA . LEU A 1 80 ? -11.088 6.959 10.821 1.00 62.84 80 LEU A CA 1
ATOM 659 C C . LEU A 1 80 ? -12.395 7.687 10.485 1.00 62.84 80 LEU A C 1
ATOM 661 O O . LEU A 1 80 ? -12.450 8.909 10.518 1.00 62.84 80 LEU A O 1
ATOM 665 N N . ARG A 1 81 ? -13.441 6.853 10.422 1.00 58.19 81 ARG A N 1
ATOM 666 C CA . ARG A 1 81 ? -14.845 7.100 10.797 1.00 58.19 81 ARG A CA 1
ATOM 667 C C . ARG A 1 81 ? -15.759 7.857 9.818 1.00 58.19 81 ARG A C 1
ATOM 669 O O . ARG A 1 81 ? -15.516 8.996 9.456 1.00 58.19 81 ARG A O 1
ATOM 676 N N . ASN A 1 82 ? -16.912 7.218 9.571 1.00 51.66 82 ASN A N 1
ATOM 677 C CA . ASN A 1 82 ? -18.201 7.855 9.872 1.00 51.66 82 ASN A CA 1
ATOM 678 C C . ASN A 1 82 ? -18.376 7.933 11.393 1.00 51.66 82 ASN A C 1
ATOM 680 O O . ASN A 1 82 ? -18.004 6.935 12.064 1.00 51.66 82 ASN A O 1
#